Protein AF-A0AAV6K7M8-F1 (afdb_monomer_lite)

pLDDT: mean 70.59, std 12.72, range [51.44, 93.12]

Radius of gyration: 28.11 Å; chains: 1; bounding box: 41×39×87 Å

Structure (mmCIF, N/CA/C/O backbone):
data_AF-A0AAV6K7M8-F1
#
_entry.id   AF-A0AAV6K7M8-F1
#
loop_
_atom_site.group_PDB
_atom_site.id
_atom_site.type_symbol
_atom_site.label_atom_id
_atom_site.label_alt_id
_atom_site.label_comp_id
_atom_site.label_asym_id
_atom_site.label_entity_id
_atom_site.label_seq_id
_atom_site.pdbx_PDB_ins_code
_atom_site.Cartn_x
_atom_site.Cartn_y
_atom_site.Cartn_z
_atom_site.occupancy
_atom_site.B_iso_or_equiv
_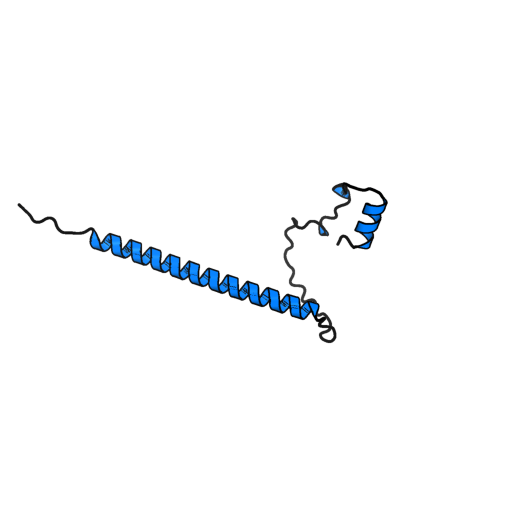atom_site.auth_seq_id
_atom_site.auth_comp_id
_atom_site.auth_asym_id
_atom_site.auth_atom_id
_atom_site.pdbx_PDB_model_num
ATOM 1 N N . MET A 1 1 ? -0.475 -0.632 11.426 1.00 59.16 1 MET A N 1
ATOM 2 C CA . MET A 1 1 ? -0.584 -1.821 10.567 1.00 59.16 1 MET A CA 1
ATOM 3 C C . MET A 1 1 ? -1.616 -2.740 11.181 1.00 59.16 1 MET A C 1
ATOM 5 O O . MET A 1 1 ? -1.661 -2.797 12.405 1.00 59.16 1 MET A O 1
ATOM 9 N N . VAL A 1 2 ? -2.399 -3.448 10.367 1.00 71.88 2 VAL A N 1
ATOM 10 C CA . VAL A 1 2 ? -3.091 -4.657 10.830 1.00 71.88 2 VAL A CA 1
ATOM 11 C C . VAL A 1 2 ? -2.005 -5.706 11.063 1.00 71.88 2 VAL A C 1
ATOM 13 O O . VAL A 1 2 ? -1.249 -6.008 10.142 1.00 71.88 2 VAL A O 1
ATOM 16 N N . CYS A 1 3 ? -1.865 -6.208 12.286 1.00 74.19 3 CYS A N 1
ATOM 17 C CA . CYS A 1 3 ? -0.911 -7.271 12.589 1.00 74.19 3 CYS A CA 1
ATOM 18 C C . CYS A 1 3 ? -1.570 -8.650 12.433 1.00 74.19 3 CYS A C 1
ATOM 20 O O . CYS A 1 3 ? -2.795 -8.781 12.451 1.00 74.19 3 CYS A O 1
ATOM 22 N N . LYS A 1 4 ? -0.748 -9.699 12.330 1.00 77.69 4 LYS A N 1
ATOM 23 C CA . LYS A 1 4 ? -1.209 -11.095 12.242 1.00 77.69 4 LYS A CA 1
ATOM 24 C C . LYS A 1 4 ? -2.157 -11.475 13.390 1.00 77.69 4 LYS A C 1
ATOM 26 O O . LYS A 1 4 ? -3.132 -12.184 13.168 1.00 77.69 4 LYS A O 1
ATOM 31 N N . HIS A 1 5 ? -1.905 -10.949 14.592 1.00 80.75 5 HIS A N 1
ATOM 32 C CA . HIS A 1 5 ? -2.762 -11.156 15.762 1.00 80.75 5 HIS A CA 1
ATOM 33 C C . HIS A 1 5 ? -4.181 -10.604 15.547 1.00 80.75 5 HIS A C 1
ATOM 35 O O . HIS A 1 5 ? -5.158 -11.293 15.821 1.00 80.75 5 HIS A O 1
ATOM 41 N N . GLN A 1 6 ? -4.301 -9.399 14.984 1.00 81.44 6 GLN A N 1
ATOM 42 C CA . GLN A 1 6 ? -5.594 -8.767 14.720 1.00 81.44 6 GLN A CA 1
ATOM 43 C C . GLN A 1 6 ? -6.428 -9.565 13.704 1.00 81.44 6 GLN A C 1
ATOM 45 O O . GLN A 1 6 ? -7.615 -9.789 13.932 1.00 81.44 6 GLN A O 1
ATOM 50 N N . LEU A 1 7 ? -5.798 -10.043 12.622 1.00 83.31 7 LEU A N 1
ATOM 51 C CA . LEU A 1 7 ? -6.452 -10.890 11.614 1.00 83.31 7 LEU A CA 1
ATOM 52 C C . LEU A 1 7 ? -6.959 -12.202 12.221 1.00 83.31 7 LEU A C 1
ATOM 54 O O . LEU A 1 7 ? -8.078 -12.624 11.943 1.00 83.31 7 LEU A O 1
ATOM 58 N N . PHE A 1 8 ? -6.153 -12.826 13.082 1.00 87.12 8 PHE A N 1
ATOM 59 C CA . PHE A 1 8 ? -6.524 -14.064 13.761 1.00 87.12 8 PHE A CA 1
ATOM 60 C C . PHE A 1 8 ? -7.730 -13.881 14.692 1.00 87.12 8 PHE A C 1
ATOM 62 O O . PHE A 1 8 ? -8.643 -14.705 14.692 1.00 87.12 8 PHE A O 1
ATOM 69 N N . VAL A 1 9 ? -7.764 -12.785 15.457 1.00 88.00 9 VAL A N 1
ATOM 70 C CA . VAL A 1 9 ? -8.903 -12.457 16.328 1.00 88.00 9 VAL A CA 1
ATOM 71 C C . VAL A 1 9 ? -10.170 -12.227 15.507 1.00 88.00 9 VAL A C 1
ATOM 73 O O . VAL A 1 9 ? -11.226 -12.736 15.873 1.00 88.00 9 VAL A O 1
ATOM 76 N N . TRP A 1 10 ? -10.081 -11.502 14.391 1.00 88.00 10 TRP A N 1
ATOM 77 C CA . TRP A 1 10 ? -11.224 -11.284 13.502 1.00 88.00 10 TRP A CA 1
ATOM 78 C C . TRP A 1 10 ? -11.748 -12.579 12.894 1.00 88.00 10 TRP A C 1
ATOM 80 O O . TRP A 1 10 ? -12.953 -12.812 12.922 1.00 88.00 10 TRP A O 1
ATOM 90 N N . HIS A 1 11 ? -10.847 -13.451 12.443 1.00 87.00 11 HIS A N 1
ATOM 91 C CA . HIS A 1 11 ? -11.211 -14.759 11.914 1.00 87.00 11 HIS A CA 1
ATOM 92 C C . HIS A 1 11 ? -11.925 -15.620 12.966 1.00 87.00 11 HIS A C 1
ATOM 94 O O . HIS A 1 11 ? -13.001 -16.146 12.704 1.00 87.00 11 HIS A O 1
ATOM 100 N N . ARG A 1 12 ? -11.393 -15.689 14.196 1.00 93.12 12 ARG A N 1
ATOM 101 C CA . ARG A 1 12 ? -12.042 -16.418 15.300 1.00 93.12 12 ARG A CA 1
ATOM 102 C C . ARG A 1 12 ? -13.398 -15.852 15.706 1.00 93.12 12 ARG A C 1
ATOM 104 O O . ARG A 1 12 ? -14.229 -16.598 16.207 1.00 93.12 12 ARG A O 1
ATOM 111 N N . LYS A 1 13 ? -13.607 -14.549 15.532 1.00 88.62 13 LYS A N 1
ATOM 112 C CA . LYS A 1 13 ? -14.877 -13.886 15.842 1.00 88.62 13 LYS A CA 1
ATOM 113 C C . LYS A 1 13 ? -15.865 -13.877 14.670 1.00 88.62 13 LYS A C 1
ATOM 115 O O . LYS A 1 13 ? -16.927 -13.285 14.820 1.00 88.62 13 LYS A O 1
ATOM 120 N N . GLY A 1 14 ? -15.533 -14.492 13.531 1.00 89.44 14 GLY A N 1
ATOM 121 C CA . GLY A 1 14 ? -16.407 -14.509 12.353 1.00 89.44 14 GLY A CA 1
ATOM 122 C C . GLY A 1 14 ? -16.650 -13.118 11.762 1.00 89.44 14 GLY A C 1
ATOM 123 O O . GLY A 1 14 ? -17.704 -12.861 11.192 1.00 89.44 14 GLY A O 1
ATOM 124 N N . ILE A 1 15 ? -15.705 -12.189 11.933 1.00 85.62 15 ILE A N 1
ATOM 125 C CA . ILE A 1 15 ? -15.835 -10.836 11.389 1.00 85.62 15 ILE A CA 1
ATOM 126 C C . ILE A 1 15 ? -15.453 -10.881 9.909 1.00 85.62 15 ILE A C 1
ATOM 128 O O . ILE A 1 15 ? -14.275 -10.825 9.560 1.00 85.62 15 ILE A O 1
ATOM 132 N N . GLU A 1 16 ? -16.459 -10.982 9.045 1.00 82.50 16 GLU A N 1
ATOM 133 C CA . GLU A 1 16 ? -16.282 -11.028 7.585 1.00 82.50 16 GLU A CA 1
ATOM 134 C C . GLU A 1 16 ? -16.034 -9.644 6.974 1.00 82.50 16 GLU A C 1
ATOM 136 O O . GLU A 1 16 ? -15.325 -9.505 5.977 1.00 82.50 16 GLU A O 1
ATOM 141 N N . ARG A 1 17 ? -16.584 -8.595 7.596 1.00 81.38 17 ARG A N 1
ATOM 142 C CA . ARG A 1 17 ? -16.353 -7.198 7.221 1.00 81.38 17 ARG A CA 1
ATOM 143 C C . ARG A 1 17 ? -15.928 -6.389 8.431 1.00 81.38 17 ARG A C 1
ATOM 145 O O . ARG A 1 17 ? -16.656 -6.294 9.415 1.00 81.38 17 ARG A O 1
ATOM 152 N N . VAL A 1 18 ? -14.753 -5.774 8.328 1.00 77.25 18 VAL A N 1
ATOM 153 C CA . VAL A 1 18 ? -14.287 -4.776 9.291 1.00 77.25 18 VAL A CA 1
ATOM 154 C C . VAL A 1 18 ? -14.986 -3.463 8.952 1.00 77.25 18 VAL A C 1
ATOM 156 O O . VAL A 1 18 ? -14.809 -2.982 7.833 1.00 77.25 18 VAL A O 1
ATOM 159 N N . PRO A 1 19 ? -15.782 -2.886 9.863 1.00 76.25 19 PRO A N 1
ATOM 160 C CA . PRO A 1 19 ? -16.444 -1.622 9.587 1.00 76.25 19 PRO A CA 1
ATOM 161 C C . PRO A 1 19 ? -15.416 -0.497 9.377 1.00 76.25 19 PRO A C 1
ATOM 163 O O . PRO A 1 19 ? -14.358 -0.481 10.016 1.00 76.25 19 PRO A O 1
ATOM 166 N N . ASP A 1 20 ? -15.721 0.448 8.486 1.00 72.94 20 ASP A N 1
ATOM 167 C CA . ASP A 1 20 ? -14.761 1.461 8.020 1.00 72.94 20 ASP A CA 1
ATOM 168 C C . ASP A 1 20 ? -14.207 2.347 9.148 1.00 72.94 20 ASP A C 1
ATOM 170 O O . ASP A 1 20 ? -13.071 2.814 9.079 1.00 72.94 20 ASP A O 1
ATOM 174 N N . ASN A 1 21 ? -14.960 2.524 10.238 1.00 76.44 21 ASN A N 1
ATOM 175 C CA . ASN A 1 21 ? -14.525 3.263 11.427 1.00 76.44 21 ASN A CA 1
ATOM 176 C C . ASN A 1 21 ? -13.392 2.568 12.211 1.00 76.44 21 ASN A C 1
ATOM 178 O O . ASN A 1 21 ? -12.675 3.238 12.953 1.00 76.44 21 ASN A O 1
ATOM 182 N N . TYR A 1 22 ? -13.194 1.256 12.043 1.00 70.94 22 TYR A N 1
ATOM 183 C CA . TYR A 1 22 ? -12.070 0.513 12.629 1.00 70.94 22 TYR A CA 1
ATOM 184 C C . TYR A 1 22 ? -10.851 0.461 11.702 1.00 70.94 22 TYR A C 1
ATOM 186 O O . TYR A 1 22 ? -9.742 0.133 12.141 1.00 70.94 22 TYR A O 1
ATOM 194 N N . VAL A 1 23 ? -11.021 0.810 10.423 1.00 71.94 23 VAL A N 1
ATOM 195 C CA . VAL A 1 23 ? -9.917 0.915 9.472 1.00 71.94 23 VAL A CA 1
ATOM 196 C C . VAL A 1 23 ? -9.227 2.256 9.686 1.00 71.94 23 VAL A C 1
ATOM 198 O O . VAL A 1 23 ? -9.557 3.280 9.091 1.00 71.94 23 VAL A O 1
ATOM 201 N N . LEU A 1 24 ? -8.217 2.256 10.558 1.00 71.19 24 LEU A N 1
ATOM 202 C CA . LEU A 1 24 ? -7.390 3.439 10.774 1.00 71.19 24 LEU A CA 1
ATOM 203 C C . LEU A 1 24 ? -6.840 3.936 9.431 1.00 71.19 24 LEU A C 1
ATOM 205 O O . LEU A 1 24 ? -6.267 3.155 8.672 1.00 71.19 24 LEU A O 1
ATOM 209 N N . ARG A 1 25 ? -6.900 5.250 9.168 1.00 66.00 25 ARG A N 1
ATOM 210 C CA . ARG A 1 25 ? -6.362 5.865 7.932 1.00 66.00 25 ARG A CA 1
ATOM 211 C C . ARG A 1 25 ? -4.931 5.426 7.611 1.00 66.00 25 ARG A C 1
ATOM 213 O O . ARG A 1 25 ? -4.564 5.296 6.450 1.00 66.00 25 ARG A O 1
ATOM 220 N N . ARG A 1 26 ? -4.117 5.149 8.637 1.00 63.34 26 ARG A N 1
ATOM 221 C CA . ARG A 1 26 ? -2.743 4.643 8.484 1.00 63.34 26 ARG A CA 1
ATOM 222 C C . ARG A 1 26 ? -2.678 3.273 7.793 1.00 63.34 26 ARG A C 1
ATOM 224 O O . ARG A 1 26 ? -1.635 2.951 7.230 1.00 63.34 26 ARG A O 1
ATOM 231 N N . TRP A 1 27 ? -3.733 2.463 7.865 1.00 71.69 27 TRP A N 1
ATOM 232 C CA . TRP A 1 27 ? -3.835 1.125 7.271 1.00 71.69 27 TRP A CA 1
ATOM 233 C C . TRP A 1 27 ? -4.337 1.167 5.823 1.00 71.69 27 TRP A C 1
ATOM 235 O O . TRP A 1 27 ? -4.017 0.267 5.051 1.00 71.69 27 TRP A O 1
ATOM 245 N N . CYS A 1 28 ? -5.035 2.232 5.422 1.00 66.88 28 CYS A N 1
ATOM 246 C CA . CYS A 1 28 ? -5.471 2.421 4.043 1.00 66.88 28 CYS A CA 1
ATOM 247 C C . CYS A 1 28 ? -4.270 2.608 3.101 1.00 66.88 28 CYS A C 1
ATOM 249 O O . CYS A 1 28 ? -3.425 3.485 3.302 1.00 66.88 28 CYS A O 1
ATOM 251 N N . LYS A 1 29 ? -4.204 1.796 2.037 1.00 67.75 29 LYS A N 1
ATOM 252 C CA . LYS A 1 29 ? -3.231 1.964 0.938 1.00 67.75 29 LYS A CA 1
ATOM 253 C C . LYS A 1 29 ? -3.525 3.204 0.080 1.00 67.75 29 LYS A C 1
ATOM 255 O O . LYS A 1 29 ? -2.611 3.736 -0.534 1.00 67.75 29 LYS A O 1
ATOM 260 N N . ASN A 1 30 ? -4.762 3.700 0.123 1.00 66.19 30 ASN A N 1
ATOM 261 C CA . ASN A 1 30 ? -5.248 4.826 -0.685 1.00 66.19 30 ASN A CA 1
ATOM 262 C C . ASN A 1 30 ? -4.913 6.205 -0.099 1.00 66.19 30 ASN A C 1
ATOM 264 O O . ASN A 1 30 ? -5.297 7.231 -0.654 1.00 66.19 30 ASN A O 1
ATOM 268 N N . VAL A 1 31 ? -4.217 6.262 1.037 1.00 65.88 31 VAL A N 1
ATOM 269 C CA . VAL A 1 31 ? -3.743 7.535 1.579 1.00 65.88 31 VAL A CA 1
ATOM 270 C C . VAL A 1 31 ? -2.427 7.864 0.894 1.00 65.88 31 VAL A C 1
ATOM 272 O O . VAL A 1 31 ? -1.452 7.133 1.072 1.00 65.88 31 VAL A O 1
ATOM 275 N N . LYS A 1 32 ? -2.392 8.972 0.136 1.00 63.56 32 LYS A N 1
ATOM 276 C CA . LYS A 1 32 ? -1.142 9.552 -0.369 1.00 63.56 32 LYS A CA 1
ATOM 277 C C . LYS A 1 32 ? -0.229 9.811 0.826 1.00 63.56 32 LYS A C 1
ATOM 279 O O . LYS A 1 32 ? -0.415 10.773 1.569 1.00 63.56 32 LYS A O 1
ATOM 284 N N . ARG A 1 33 ? 0.731 8.916 1.044 1.00 67.06 33 ARG A N 1
ATOM 285 C CA . ARG A 1 33 ? 1.818 9.159 1.980 1.00 67.06 33 ARG A CA 1
ATOM 286 C C . ARG A 1 33 ? 2.799 10.032 1.225 1.00 67.06 33 ARG A C 1
ATOM 288 O O . ARG A 1 33 ? 3.355 9.606 0.217 1.00 67.06 33 ARG A O 1
ATOM 295 N N . VAL A 1 34 ? 2.998 11.257 1.699 1.00 67.56 34 VAL A N 1
ATOM 296 C CA . VAL A 1 34 ? 4.262 11.928 1.420 1.00 67.56 34 VAL A CA 1
ATOM 297 C C . VAL A 1 34 ? 5.290 11.004 2.049 1.00 67.56 34 VAL A C 1
ATOM 299 O O . VAL A 1 34 ? 5.293 10.830 3.268 1.00 67.56 34 VAL A O 1
ATOM 302 N N . ASN A 1 35 ? 6.044 10.284 1.221 1.00 56.50 35 ASN A N 1
ATOM 303 C CA . ASN A 1 35 ? 7.134 9.456 1.698 1.00 56.50 35 ASN A CA 1
ATOM 304 C C . ASN A 1 35 ? 8.150 10.419 2.304 1.00 56.50 35 ASN A C 1
ATOM 306 O O . ASN A 1 35 ? 9.061 10.881 1.621 1.00 56.50 35 ASN A O 1
ATOM 310 N N . THR A 1 36 ? 7.993 10.756 3.583 1.00 55.16 36 THR A N 1
ATOM 311 C CA . THR A 1 36 ? 9.113 11.245 4.364 1.00 55.16 36 THR A CA 1
ATOM 312 C C . THR A 1 36 ? 10.115 10.113 4.262 1.00 55.16 36 THR A C 1
ATOM 314 O O . THR A 1 36 ? 9.872 9.028 4.794 1.00 55.16 36 THR A O 1
ATOM 317 N N . LYS A 1 37 ? 11.186 10.316 3.489 1.00 57.09 37 LYS A N 1
ATOM 318 C CA . LYS A 1 37 ? 12.346 9.429 3.481 1.00 57.09 37 LYS A CA 1
ATOM 319 C C . LYS A 1 37 ? 12.975 9.537 4.866 1.00 57.09 37 LYS A C 1
ATOM 321 O O . LYS A 1 37 ? 13.992 10.192 5.055 1.00 57.09 37 LYS A O 1
ATOM 326 N N . VAL A 1 38 ? 12.315 8.965 5.867 1.00 56.09 38 VAL A N 1
ATOM 327 C CA . VAL A 1 38 ? 12.921 8.723 7.160 1.00 56.09 38 VAL A CA 1
ATOM 328 C C . VAL A 1 38 ? 14.020 7.736 6.837 1.00 56.09 38 VAL A C 1
ATOM 330 O O . VAL A 1 38 ? 13.751 6.628 6.377 1.00 56.09 38 VAL A O 1
ATOM 333 N N . ARG A 1 39 ? 15.267 8.178 6.977 1.00 52.91 39 ARG A N 1
ATOM 334 C CA . ARG A 1 39 ? 16.421 7.302 6.857 1.00 52.91 39 ARG A CA 1
ATOM 335 C C . ARG A 1 39 ? 16.356 6.373 8.064 1.00 52.91 39 ARG A C 1
ATOM 337 O O . ARG A 1 39 ? 16.846 6.711 9.135 1.00 52.91 39 ARG A O 1
ATOM 344 N N . ILE A 1 40 ? 15.637 5.262 7.923 1.00 57.78 40 ILE A N 1
ATOM 345 C CA . ILE A 1 40 ? 15.575 4.235 8.954 1.00 57.78 40 ILE A CA 1
ATOM 346 C C . ILE A 1 40 ? 16.950 3.575 8.939 1.00 57.78 40 ILE A C 1
ATOM 348 O O . ILE A 1 40 ? 17.241 2.728 8.099 1.00 57.78 40 ILE A O 1
ATOM 352 N N . CYS A 1 41 ? 17.835 4.037 9.818 1.00 51.44 41 CYS A N 1
ATOM 353 C CA . CYS A 1 41 ? 19.084 3.354 10.106 1.00 51.44 41 CYS A CA 1
ATOM 354 C C . CYS A 1 41 ? 18.730 2.090 10.896 1.00 51.44 41 CYS A C 1
ATOM 356 O O . CYS A 1 41 ? 18.765 2.098 12.123 1.00 51.44 41 CYS A O 1
ATOM 358 N N . TYR A 1 42 ? 18.335 1.021 10.202 1.00 55.72 42 TYR A N 1
ATOM 359 C CA . TYR A 1 42 ? 18.465 -0.312 10.775 1.00 55.72 42 TYR A CA 1
ATOM 360 C C . TYR A 1 42 ? 19.948 -0.507 11.089 1.00 55.72 42 TYR A C 1
ATOM 362 O O . TYR A 1 42 ? 20.803 -0.141 10.276 1.00 55.72 42 TYR A O 1
ATOM 370 N N . ASP A 1 43 ? 20.259 -1.006 12.284 1.00 59.19 43 ASP A N 1
ATOM 371 C CA . ASP A 1 43 ? 21.623 -1.398 12.607 1.00 59.19 43 ASP A CA 1
ATOM 372 C C . ASP A 1 43 ? 22.121 -2.337 11.497 1.00 59.19 43 ASP A C 1
ATOM 374 O O . ASP A 1 43 ? 21.509 -3.371 11.214 1.00 59.19 43 ASP A O 1
ATOM 378 N N . LYS A 1 44 ? 23.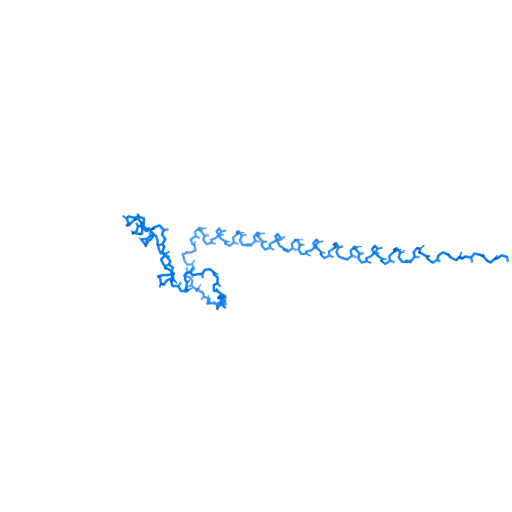207 -1.933 10.829 1.00 55.94 44 LYS A N 1
ATOM 379 C CA . LYS A 1 44 ? 23.785 -2.633 9.675 1.00 55.94 44 LYS A CA 1
ATOM 380 C C . LYS A 1 44 ? 24.240 -4.051 10.033 1.00 55.94 44 LYS A C 1
ATOM 382 O O . LYS A 1 44 ? 24.409 -4.866 9.128 1.00 55.94 44 LYS A O 1
ATOM 387 N N . SER A 1 45 ? 24.392 -4.353 11.326 1.00 53.97 45 SER A N 1
ATOM 388 C CA . SER A 1 45 ? 24.660 -5.700 11.838 1.00 53.97 45 SER A CA 1
ATOM 389 C C . SER A 1 45 ? 23.534 -6.702 11.530 1.00 53.97 45 SER A C 1
ATOM 391 O O . SER A 1 45 ? 23.772 -7.906 11.497 1.00 53.97 45 SER A O 1
ATOM 393 N N . SER A 1 46 ? 22.319 -6.210 11.258 1.00 53.66 46 SER A N 1
ATOM 394 C CA . SER A 1 46 ? 21.094 -7.007 11.148 1.00 53.66 46 SER A CA 1
ATOM 395 C C . SER A 1 46 ? 20.518 -7.091 9.737 1.00 53.66 46 SER A C 1
ATOM 397 O O . SER A 1 46 ? 19.324 -7.348 9.598 1.00 53.66 46 SER A O 1
ATOM 399 N N . THR A 1 47 ? 21.324 -6.877 8.686 1.00 57.09 47 THR A N 1
ATOM 400 C CA . THR A 1 47 ? 20.850 -7.028 7.298 1.00 57.09 47 THR A CA 1
ATOM 401 C C . THR A 1 47 ? 20.380 -8.467 7.093 1.00 57.09 47 THR A C 1
ATOM 403 O O . THR A 1 47 ? 21.165 -9.360 6.776 1.00 57.09 47 THR A O 1
ATOM 406 N N . SER A 1 48 ? 19.094 -8.709 7.349 1.00 66.00 48 SER A N 1
ATOM 407 C CA . SER A 1 48 ? 18.502 -10.023 7.199 1.00 66.00 48 SER A CA 1
ATOM 408 C C . SER A 1 48 ? 18.593 -10.389 5.720 1.00 66.00 48 SER A C 1
ATOM 410 O O . SER A 1 48 ? 18.593 -9.523 4.838 1.00 66.00 48 SER A O 1
ATOM 412 N N . ILE A 1 49 ? 18.682 -11.684 5.434 1.00 62.28 49 ILE A N 1
ATOM 413 C CA . ILE A 1 49 ? 18.705 -12.203 4.061 1.00 62.28 49 ILE A CA 1
ATOM 414 C C . ILE A 1 49 ? 17.534 -11.632 3.236 1.00 62.28 49 ILE A C 1
ATOM 416 O O . ILE A 1 49 ? 17.681 -11.396 2.037 1.00 62.28 49 ILE A O 1
ATOM 420 N N . GLU A 1 50 ? 16.408 -11.333 3.887 1.00 63.16 50 GLU A N 1
ATOM 421 C CA . GLU A 1 50 ? 15.217 -10.743 3.277 1.00 63.16 50 GLU A CA 1
ATOM 422 C C . GLU A 1 50 ? 15.465 -9.310 2.795 1.00 63.16 50 GLU A C 1
ATOM 424 O O . GLU A 1 50 ? 15.073 -8.978 1.680 1.00 63.16 50 GLU A O 1
ATOM 429 N N . ALA A 1 51 ? 16.171 -8.475 3.567 1.00 66.25 51 ALA A N 1
ATOM 430 C CA . ALA A 1 51 ? 16.514 -7.113 3.146 1.00 66.25 51 ALA A CA 1
ATOM 431 C C . ALA A 1 51 ? 17.364 -7.126 1.865 1.00 66.25 51 ALA A C 1
ATOM 433 O O . ALA A 1 51 ? 17.067 -6.414 0.909 1.00 66.25 51 ALA A O 1
ATOM 434 N N . ARG A 1 52 ? 18.348 -8.033 1.794 1.00 68.00 52 ARG A N 1
ATOM 435 C CA . ARG A 1 52 ? 19.181 -8.218 0.596 1.00 68.00 52 ARG A CA 1
ATOM 436 C C . ARG A 1 52 ? 18.371 -8.704 -0.610 1.00 68.00 52 ARG A C 1
ATOM 438 O O . ARG A 1 52 ? 18.638 -8.292 -1.737 1.00 68.00 52 ARG A O 1
ATOM 445 N N . TRP A 1 53 ? 17.398 -9.585 -0.385 1.00 63.78 53 TRP A N 1
ATOM 446 C CA . TRP A 1 53 ? 16.476 -10.046 -1.426 1.00 63.78 53 TRP A CA 1
ATOM 447 C C . TRP A 1 53 ? 15.604 -8.907 -1.955 1.00 63.78 53 TRP A C 1
ATOM 449 O O . TRP A 1 53 ? 15.466 -8.753 -3.168 1.00 63.78 53 TRP A O 1
ATOM 459 N N . HIS A 1 54 ? 15.062 -8.083 -1.057 1.00 67.38 54 HIS A N 1
ATOM 460 C CA . HIS A 1 54 ? 14.275 -6.912 -1.428 1.00 67.38 54 HIS A CA 1
ATOM 461 C C . HIS A 1 54 ? 15.093 -5.920 -2.258 1.00 67.38 54 HIS A C 1
ATOM 463 O O . HIS A 1 54 ? 14.625 -5.505 -3.316 1.00 67.38 54 HIS A O 1
ATOM 469 N N . ASP A 1 55 ? 16.326 -5.615 -1.850 1.00 73.38 55 ASP A N 1
ATOM 470 C CA . ASP A 1 55 ? 17.213 -4.722 -2.602 1.00 73.38 55 ASP A CA 1
ATOM 471 C C . ASP A 1 55 ? 17.531 -5.271 -4.003 1.00 73.38 55 ASP A C 1
ATOM 473 O O . ASP A 1 55 ? 17.545 -4.523 -4.982 1.00 73.38 55 ASP A O 1
ATOM 477 N N . ASN A 1 56 ? 17.737 -6.587 -4.130 1.00 71.88 56 ASN A N 1
ATOM 478 C CA . ASN A 1 56 ? 18.016 -7.222 -5.420 1.00 71.88 56 ASN A CA 1
ATOM 479 C C . ASN A 1 56 ? 16.814 -7.157 -6.376 1.00 71.88 56 ASN A C 1
ATOM 481 O O . ASN A 1 56 ? 16.982 -6.854 -7.557 1.00 71.88 56 ASN A O 1
ATOM 485 N N . ILE A 1 57 ? 15.603 -7.398 -5.865 1.00 71.19 57 ILE A N 1
ATOM 486 C CA . ILE A 1 57 ? 14.372 -7.319 -6.660 1.00 71.19 57 ILE A CA 1
ATOM 487 C C . ILE A 1 57 ? 14.123 -5.878 -7.116 1.00 71.19 57 ILE A C 1
ATOM 489 O O . ILE A 1 57 ? 13.904 -5.658 -8.304 1.00 71.19 57 ILE A O 1
ATOM 493 N N . ILE A 1 58 ? 14.235 -4.903 -6.206 1.00 72.75 58 ILE A N 1
ATOM 494 C CA . ILE A 1 58 ? 14.066 -3.477 -6.528 1.00 72.75 58 ILE A CA 1
ATOM 495 C C . ILE A 1 58 ? 15.083 -3.048 -7.591 1.00 72.75 58 ILE A C 1
ATOM 497 O O . ILE A 1 58 ? 14.719 -2.412 -8.576 1.00 72.75 58 ILE A O 1
ATOM 501 N N . SER A 1 59 ? 16.348 -3.454 -7.444 1.00 72.12 59 SER A N 1
ATOM 502 C CA . SER A 1 59 ? 17.392 -3.144 -8.423 1.00 72.12 59 SER A CA 1
ATOM 503 C C . SER A 1 59 ? 17.114 -3.747 -9.802 1.00 72.12 59 SER A C 1
ATOM 505 O O . SER A 1 59 ? 17.481 -3.144 -10.813 1.00 72.12 59 SER A O 1
ATOM 507 N N . ARG A 1 60 ? 16.503 -4.934 -9.867 1.00 72.69 60 ARG A N 1
ATOM 508 C CA . ARG A 1 60 ? 16.167 -5.585 -11.136 1.00 72.69 60 ARG A CA 1
ATOM 509 C C . ARG A 1 60 ? 15.001 -4.885 -11.828 1.00 72.69 60 ARG A C 1
ATOM 511 O O . ARG A 1 60 ? 15.078 -4.651 -13.032 1.00 72.69 60 ARG A O 1
ATOM 518 N N . ASP A 1 61 ? 13.970 -4.516 -11.074 1.00 75.31 61 ASP A N 1
ATOM 519 C CA . ASP A 1 61 ? 12.811 -3.791 -11.600 1.00 75.31 61 ASP A CA 1
ATOM 520 C C . ASP A 1 61 ? 13.215 -2.399 -12.122 1.00 75.31 61 ASP A C 1
ATOM 522 O O . ASP A 1 61 ? 12.812 -2.017 -13.222 1.00 75.31 61 ASP A O 1
ATOM 526 N N . ASP A 1 62 ? 14.097 -1.685 -11.413 1.00 77.69 62 ASP A N 1
ATOM 527 C CA . ASP A 1 62 ? 14.649 -0.398 -11.864 1.00 77.69 62 ASP A CA 1
ATOM 528 C C . ASP A 1 62 ? 15.407 -0.526 -13.197 1.00 77.69 62 ASP A C 1
ATOM 530 O O . ASP A 1 62 ? 15.283 0.329 -14.080 1.00 77.69 62 ASP A O 1
ATOM 534 N N . MET A 1 63 ? 16.163 -1.613 -13.384 1.00 83.88 63 MET A N 1
ATOM 535 C CA . MET A 1 63 ? 16.885 -1.865 -14.633 1.00 83.88 63 MET A CA 1
ATOM 536 C C . MET A 1 63 ? 15.926 -2.124 -15.800 1.00 83.88 63 MET A C 1
ATOM 538 O O . MET A 1 63 ? 16.119 -1.570 -16.883 1.00 83.88 63 MET A O 1
ATOM 542 N N . VAL A 1 64 ? 14.874 -2.917 -15.579 1.00 86.06 64 VAL A N 1
ATOM 543 C CA . VAL A 1 64 ? 13.838 -3.182 -16.590 1.00 86.06 64 VAL A CA 1
ATOM 544 C C . VAL A 1 64 ? 13.132 -1.888 -16.982 1.00 86.06 64 VAL A C 1
ATOM 546 O O . VAL A 1 64 ? 12.980 -1.607 -18.168 1.00 86.06 64 VAL A O 1
ATOM 549 N N . MET A 1 65 ? 12.757 -1.056 -16.008 1.00 83.62 65 MET A N 1
ATOM 550 C CA . MET A 1 65 ? 12.086 0.214 -16.287 1.00 83.62 65 MET A CA 1
ATOM 551 C C . MET A 1 65 ? 12.989 1.176 -17.058 1.00 83.62 65 MET A C 1
ATOM 553 O O . MET A 1 65 ? 12.527 1.820 -18.000 1.00 83.62 65 MET A O 1
ATOM 557 N N . LYS A 1 66 ? 14.287 1.226 -16.736 1.00 91.44 66 LYS A N 1
ATOM 558 C CA . LYS A 1 66 ? 15.262 2.017 -17.496 1.00 91.44 66 LYS A CA 1
ATOM 559 C C . LYS A 1 66 ? 15.333 1.577 -18.963 1.00 91.44 66 LYS A C 1
ATOM 561 O O . LYS A 1 66 ? 15.290 2.428 -19.844 1.00 91.44 66 LYS A O 1
ATOM 566 N N . TRP A 1 67 ? 15.362 0.271 -19.226 1.00 90.06 67 TRP A N 1
ATOM 567 C CA . TRP A 1 67 ? 15.325 -0.277 -20.588 1.00 90.06 67 TRP A CA 1
ATOM 568 C C . TRP A 1 67 ? 14.013 0.024 -21.318 1.00 90.06 67 TRP A C 1
ATOM 570 O O . TRP A 1 67 ? 14.027 0.399 -22.485 1.00 90.06 67 TRP A O 1
ATOM 580 N N . VAL A 1 68 ? 12.870 -0.078 -20.638 1.00 91.31 68 VAL A N 1
ATOM 581 C CA . VAL A 1 68 ? 11.569 0.280 -21.224 1.00 91.31 68 VAL A CA 1
ATOM 582 C C . VAL A 1 68 ? 11.525 1.759 -21.612 1.00 91.31 68 VAL A C 1
ATOM 584 O O . VAL A 1 68 ? 10.980 2.102 -22.659 1.00 91.31 68 VAL A O 1
ATOM 587 N N . HIS A 1 69 ? 12.086 2.643 -20.786 1.00 91.19 69 HIS A N 1
ATOM 588 C CA . HIS A 1 69 ? 12.177 4.069 -21.100 1.00 91.19 69 HIS A CA 1
ATOM 589 C C . HIS A 1 69 ? 13.107 4.353 -22.281 1.00 91.19 69 HIS A C 1
ATOM 591 O O . HIS A 1 69 ? 12.775 5.202 -23.105 1.00 91.19 69 HIS A O 1
ATOM 597 N N . GLU A 1 70 ? 14.225 3.634 -22.376 1.00 92.94 70 GLU A N 1
ATOM 598 C CA . GLU A 1 70 ? 15.154 3.710 -23.505 1.00 92.94 70 GLU A CA 1
ATOM 599 C C . GLU A 1 70 ? 14.463 3.334 -24.818 1.00 92.94 70 GLU A C 1
ATOM 601 O O . GLU A 1 70 ? 14.373 4.157 -25.723 1.00 92.94 70 GLU A O 1
ATOM 606 N N . LEU A 1 71 ? 13.851 2.148 -24.867 1.00 90.00 71 LEU A N 1
ATOM 607 C CA . LEU A 1 71 ? 13.150 1.648 -26.052 1.00 90.00 71 LEU A CA 1
ATOM 608 C C . LEU A 1 71 ? 11.988 2.555 -26.468 1.00 90.00 71 LEU A C 1
ATOM 610 O O . LEU A 1 71 ? 11.753 2.774 -27.653 1.00 90.00 71 LEU A O 1
ATOM 614 N N . LYS A 1 72 ? 11.252 3.112 -25.499 1.00 90.31 72 LYS A N 1
ATOM 615 C CA . LYS A 1 72 ? 10.190 4.086 -25.789 1.00 90.31 72 LYS A CA 1
ATOM 616 C C . LYS A 1 72 ? 10.736 5.367 -26.412 1.00 90.31 72 LYS A C 1
ATOM 618 O O . LYS A 1 72 ? 10.051 5.953 -27.244 1.00 90.31 72 LYS A O 1
ATOM 623 N N . ARG A 1 73 ? 11.927 5.809 -26.003 1.00 90.56 73 ARG A N 1
ATOM 624 C CA . ARG A 1 73 ? 12.566 7.001 -26.562 1.00 90.56 73 ARG A CA 1
ATOM 625 C C . ARG A 1 73 ? 13.064 6.737 -27.977 1.00 90.56 73 ARG A C 1
ATOM 627 O O . ARG A 1 73 ? 12.725 7.507 -28.863 1.00 90.56 73 ARG A O 1
ATOM 634 N N . GLU A 1 74 ? 13.760 5.625 -28.197 1.00 89.38 74 GLU A N 1
ATOM 635 C CA . GLU A 1 74 ? 14.218 5.215 -29.530 1.00 89.38 74 GLU A CA 1
ATOM 636 C C . GLU A 1 74 ? 13.050 5.066 -30.512 1.00 89.38 74 GLU A C 1
ATOM 638 O O . GLU A 1 74 ? 13.121 5.539 -31.643 1.00 89.38 74 GLU A O 1
ATOM 643 N N . LEU A 1 75 ? 11.935 4.473 -30.070 1.00 86.88 75 LEU A N 1
ATOM 644 C CA . LEU A 1 75 ? 10.726 4.358 -30.885 1.00 86.88 75 LEU A CA 1
ATOM 645 C C . LEU A 1 75 ? 10.144 5.731 -31.251 1.00 86.88 75 LEU A C 1
ATOM 647 O O . LEU A 1 75 ? 9.698 5.923 -32.380 1.00 86.88 75 LEU A O 1
ATOM 651 N N . MET A 1 76 ? 10.152 6.678 -30.310 1.00 85.69 76 MET A N 1
ATOM 652 C CA . MET A 1 76 ? 9.658 8.037 -30.534 1.00 85.69 76 MET A CA 1
ATOM 653 C C . MET A 1 76 ? 10.586 8.843 -31.455 1.00 85.69 76 MET A C 1
ATOM 655 O O .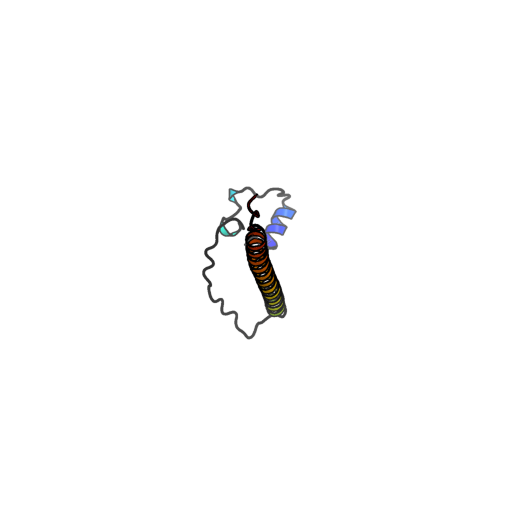 MET A 1 76 ? 10.116 9.599 -32.299 1.00 85.69 76 MET A O 1
ATOM 659 N N . GLU A 1 77 ? 11.900 8.661 -31.339 1.00 81.50 77 GLU A N 1
ATOM 660 C CA . GLU A 1 77 ? 12.881 9.255 -32.251 1.00 81.50 77 GLU A CA 1
ATOM 661 C C . GLU A 1 77 ? 12.725 8.677 -33.667 1.00 81.50 77 GLU A C 1
ATOM 663 O O . GLU A 1 77 ? 12.653 9.428 -34.640 1.00 81.50 77 GLU A O 1
ATOM 668 N N . ALA A 1 78 ? 12.569 7.356 -33.790 1.00 76.69 78 ALA A N 1
ATOM 669 C CA . ALA A 1 78 ? 12.337 6.691 -35.068 1.00 76.69 78 ALA A CA 1
ATOM 670 C C . ALA A 1 78 ? 11.012 7.120 -35.723 1.00 76.69 78 ALA A C 1
ATOM 672 O O . ALA A 1 78 ? 10.978 7.331 -36.936 1.00 76.69 78 ALA A O 1
ATOM 673 N N . SER A 1 79 ? 9.934 7.306 -34.949 1.00 71.06 79 SER A N 1
ATOM 674 C CA . SER A 1 79 ? 8.654 7.778 -35.496 1.00 71.06 79 SER A CA 1
ATOM 675 C C . SER A 1 79 ? 8.751 9.205 -36.039 1.00 71.06 79 SER A C 1
ATOM 677 O O . SER A 1 79 ? 8.249 9.471 -37.127 1.00 71.06 79 SER A O 1
ATOM 679 N N . VAL A 1 80 ? 9.460 10.099 -35.339 1.00 71.38 80 VAL A N 1
ATOM 680 C CA . VAL A 1 80 ? 9.698 11.481 -35.797 1.00 71.38 80 VAL A CA 1
ATOM 681 C C . VAL A 1 80 ? 10.534 11.506 -37.085 1.00 71.38 80 VAL A C 1
ATOM 683 O O . VAL A 1 80 ? 10.255 12.288 -37.998 1.00 71.38 80 VAL A O 1
ATOM 686 N N . VAL A 1 81 ? 11.536 10.627 -37.197 1.00 65.56 81 VAL A N 1
ATOM 687 C CA . VAL A 1 81 ? 12.374 10.500 -38.404 1.00 65.56 81 VAL A CA 1
ATOM 688 C C . VAL A 1 81 ? 11.573 9.953 -39.589 1.00 65.56 81 VAL A C 1
ATOM 690 O O . VAL A 1 81 ? 11.679 10.481 -40.695 1.00 65.56 81 VAL A O 1
ATOM 693 N N . CYS A 1 82 ? 10.737 8.933 -39.380 1.00 59.81 82 CYS A N 1
ATOM 694 C CA . CYS A 1 82 ? 9.866 8.399 -40.428 1.00 59.81 82 CYS A CA 1
ATOM 695 C C . CYS A 1 82 ? 8.856 9.442 -40.929 1.00 59.81 82 CYS A C 1
ATOM 697 O O . CYS A 1 82 ? 8.707 9.589 -42.139 1.00 59.81 82 CYS A O 1
ATOM 699 N N . GLU A 1 83 ? 8.212 10.198 -40.036 1.00 58.75 83 GLU A N 1
ATOM 700 C CA . GLU A 1 83 ? 7.286 11.274 -40.425 1.00 58.75 83 GLU A CA 1
ATOM 701 C C . GLU A 1 83 ? 7.989 12.373 -41.233 1.00 58.75 83 GLU A C 1
ATOM 703 O O . GLU A 1 83 ? 7.473 12.814 -42.260 1.00 58.75 83 GLU A O 1
ATOM 708 N N . SER A 1 84 ? 9.204 12.751 -40.834 1.00 58.47 84 SER A N 1
ATOM 709 C CA . SER A 1 84 ? 10.002 13.757 -41.546 1.00 58.47 84 SER A CA 1
ATOM 710 C C . SER A 1 84 ? 10.403 13.297 -42.956 1.00 58.47 84 SER A C 1
ATOM 712 O O . SER A 1 84 ? 10.340 14.076 -43.905 1.00 58.47 84 SER A O 1
ATOM 714 N N . ASN A 1 85 ? 10.751 12.017 -43.125 1.00 55.66 85 ASN A N 1
ATOM 715 C CA . ASN A 1 85 ? 11.151 11.459 -44.422 1.00 55.66 85 ASN A CA 1
ATOM 716 C C . ASN A 1 85 ? 9.972 11.289 -45.397 1.00 55.66 85 ASN A C 1
ATOM 718 O O . ASN A 1 85 ? 10.160 11.400 -46.608 1.00 55.66 85 ASN A O 1
ATOM 722 N N . VAL A 1 86 ? 8.757 11.041 -44.892 1.00 56.16 86 VAL A N 1
ATOM 723 C CA . VAL A 1 86 ? 7.539 10.960 -45.722 1.00 56.16 86 VAL A CA 1
ATOM 724 C C . VAL A 1 86 ? 7.162 12.336 -46.280 1.00 56.16 86 VAL A C 1
ATOM 726 O O . VAL A 1 86 ? 6.760 12.428 -47.438 1.00 56.16 86 VAL A O 1
ATOM 729 N N . VAL A 1 87 ? 7.358 13.410 -45.507 1.00 53.91 87 VAL A N 1
ATOM 730 C CA . VAL A 1 87 ? 7.122 14.789 -45.971 1.00 53.91 87 VAL A CA 1
ATOM 731 C C . VAL A 1 87 ? 8.090 15.175 -47.097 1.00 53.91 87 VAL A C 1
ATOM 733 O O . VAL A 1 87 ? 7.669 15.783 -48.074 1.00 53.91 87 VAL A O 1
ATOM 736 N N . SER A 1 88 ? 9.362 14.764 -47.032 1.00 54.53 88 SER A N 1
ATOM 737 C CA . SER A 1 88 ? 10.352 15.089 -48.075 1.00 54.53 88 SER A CA 1
ATOM 738 C C . SER A 1 88 ? 10.159 14.354 -49.410 1.00 54.53 88 SER A C 1
ATOM 740 O O . S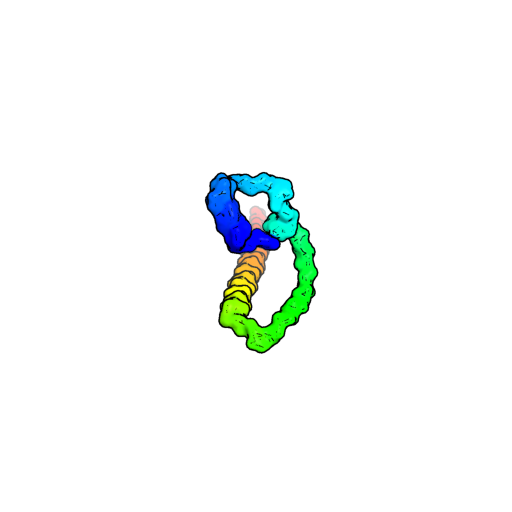ER A 1 88 ? 10.701 14.799 -50.418 1.00 54.53 88 SER A O 1
ATOM 742 N N . LEU A 1 89 ? 9.404 13.248 -49.454 1.00 51.72 89 LEU A N 1
ATOM 743 C CA . LEU A 1 89 ? 9.141 12.502 -50.696 1.00 51.72 89 LEU A CA 1
ATOM 744 C C . LEU A 1 89 ? 7.901 13.005 -51.468 1.00 51.72 89 LEU A C 1
ATOM 746 O O . LEU A 1 89 ? 7.657 12.546 -52.583 1.00 51.72 89 LEU A O 1
ATOM 750 N N . GLY A 1 90 ? 7.110 13.913 -50.880 1.00 53.31 90 GLY A N 1
ATOM 751 C CA . GLY A 1 90 ? 5.836 14.393 -51.432 1.00 53.31 90 GLY A CA 1
ATOM 752 C C . GLY A 1 90 ? 5.931 15.553 -52.431 1.00 53.31 90 GLY A C 1
ATOM 753 O O . GLY A 1 90 ? 4.993 15.754 -53.199 1.00 53.31 90 GLY A O 1
ATOM 754 N N . ASP A 1 91 ? 7.055 16.274 -52.490 1.00 53.00 91 ASP A N 1
ATOM 755 C CA .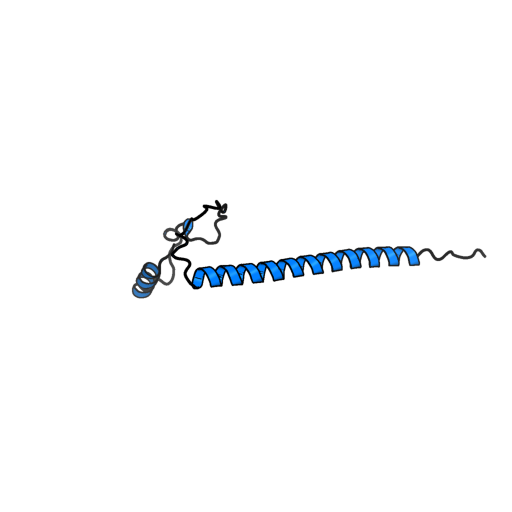 ASP A 1 91 ? 7.222 17.463 -53.347 1.00 53.00 91 ASP A CA 1
ATOM 756 C C . ASP A 1 91 ? 7.823 17.120 -54.726 1.00 53.00 91 ASP A C 1
ATOM 758 O O . ASP A 1 91 ? 8.799 17.705 -55.201 1.00 53.00 91 ASP A O 1
ATOM 762 N N . GLY A 1 92 ? 7.224 16.130 -55.393 1.00 52.56 92 GLY A N 1
ATOM 763 C CA . GLY A 1 92 ? 7.512 15.789 -56.785 1.00 52.56 92 GLY A CA 1
ATOM 764 C C . GLY A 1 92 ? 6.910 16.815 -57.749 1.00 52.56 92 GLY A C 1
ATOM 765 O O . GLY A 1 92 ? 5.719 16.783 -58.045 1.00 52.56 92 GLY A O 1
ATOM 766 N N . VAL A 1 93 ? 7.763 17.713 -58.238 1.00 52.75 93 VAL A N 1
ATOM 767 C CA . VAL A 1 93 ? 7.535 18.736 -59.272 1.00 52.75 93 VAL A CA 1
ATOM 768 C C . VAL A 1 93 ? 6.650 18.240 -60.433 1.00 52.75 93 VAL A C 1
ATOM 770 O O . VAL A 1 93 ? 6.995 17.291 -61.135 1.00 52.75 93 VAL A O 1
ATOM 773 N N . ILE A 1 94 ? 5.534 18.937 -60.679 1.00 57.94 94 ILE A N 1
ATOM 774 C CA . ILE A 1 94 ? 4.692 18.786 -61.878 1.00 57.94 94 ILE A CA 1
ATOM 775 C C . ILE A 1 94 ? 5.422 19.437 -63.070 1.00 57.94 94 ILE A C 1
ATOM 777 O O . ILE A 1 94 ? 5.725 20.631 -62.994 1.00 57.94 94 ILE A O 1
ATOM 781 N N . PRO A 1 95 ? 5.698 18.723 -64.178 1.00 54.38 95 PRO A N 1
ATOM 782 C CA . PRO A 1 95 ? 6.293 19.337 -65.362 1.00 54.38 95 PRO A CA 1
ATOM 783 C C . PRO A 1 95 ? 5.245 20.173 -66.128 1.00 54.38 95 PRO A C 1
ATOM 785 O O . PRO A 1 95 ? 4.099 19.731 -66.265 1.00 54.38 95 PRO A O 1
ATOM 788 N N . PRO A 1 96 ? 5.596 21.378 -66.624 1.00 57.75 96 PRO A N 1
ATOM 789 C CA . PRO A 1 96 ? 4.660 22.224 -67.355 1.00 57.75 96 PRO A CA 1
ATOM 790 C C . PRO A 1 96 ? 4.353 21.656 -68.751 1.00 57.75 96 PRO A C 1
ATOM 792 O O . PRO A 1 96 ? 5.208 21.034 -69.381 1.00 57.75 96 PRO A O 1
ATOM 795 N N . LYS A 1 97 ? 3.102 21.873 -69.177 1.00 58.69 97 LYS A N 1
ATOM 796 C CA . LYS A 1 97 ? 2.512 21.491 -70.472 1.00 58.69 97 LYS A CA 1
ATOM 797 C C . LYS A 1 97 ? 3.129 22.221 -71.658 1.00 58.69 97 LYS A C 1
ATOM 799 O O . LYS A 1 97 ? 3.433 23.423 -71.497 1.00 58.69 97 LYS A O 1
#

Secondary structure (DSSP, 8-state):
---HHHHHHHHHTT--S--GGGS-TTT-TTS------------GGG--HHHHHHHHHHHHHHHHHHHHHHHHHHHHHHHHHHHHHHHHTS---PPP-

Foldseek 3Di:
DCDPVNVVVCVVVVPPDDPVVPCPPVNDPPDPDPPPPPVPPDPPVCCDPVVVVVVVVVVVVVVVVVVVVVVVVVVVVVVVVVVVVVVVVPPDDDDDD

Organism: NCBI:txid479676

Sequence (97 aa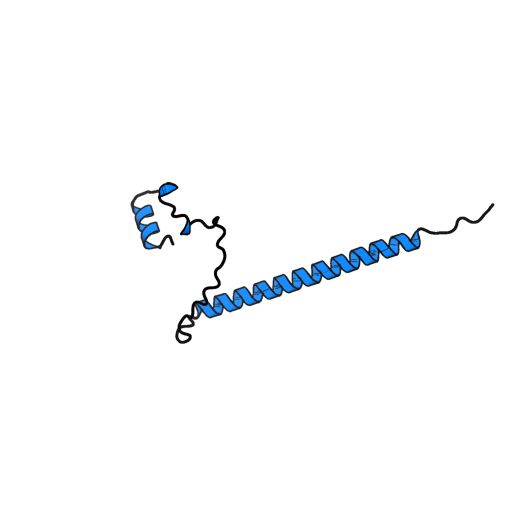):
MVCKHQLFVWHRKGIERVPDNYVLRRWCKNVKRVNTKVRICYDKSSTSIEARWHDNIISRDDMVMKWVHELKRELMEASVVCESNVVSLGDGVIPPK